Protein AF-A0A377WK76-F1 (afdb_monomer)

Organism: Klebsiella pneumoniae (NCBI:txid573)

Foldseek 3Di:
DDDDPPPDDPPPPDPVVVCCVVCVVVVVVVVVLVVCPVPPPCCPPPVNVVVVVVVVVVVVVVVVVVVVVVVVPPD

Secondary structure (DSSP, 8-state):
--------------THHHHHHHHHHHHHHHHHHHHHHHHSTTTTSHHHHHHHHHHHHHHHHHHHHHHHHHHHS--

Radius of gyration: 20.87 Å; Cα contacts (8 Å, |Δi|>4): 10; chains: 1; bounding box: 47×37×55 Å

pLDDT: mean 76.12, std 14.42, range [38.91, 92.94]

Structure (mmCIF, N/CA/C/O backbone):
data_AF-A0A377WK76-F1
#
_entry.id   AF-A0A377WK76-F1
#
loop_
_atom_site.group_PDB
_atom_site.id
_atom_site.type_symbol
_atom_site.label_atom_id
_atom_site.label_alt_id
_atom_site.label_comp_id
_atom_site.label_asym_id
_atom_site.label_entity_id
_atom_site.label_seq_id
_atom_site.pdbx_PDB_ins_code
_atom_site.Cartn_x
_atom_site.Cartn_y
_atom_site.Cartn_z
_atom_site.occupancy
_atom_site.B_iso_or_equiv
_atom_site.auth_seq_id
_atom_site.auth_comp_id
_atom_site.auth_asym_id
_atom_site.auth_atom_id
_atom_site.pdbx_PDB_model_num
ATOM 1 N N . MET A 1 1 ? -32.923 3.631 38.493 1.00 47.50 1 MET A N 1
ATOM 2 C CA . MET A 1 1 ? -33.193 2.199 38.241 1.00 47.50 1 MET A CA 1
ATOM 3 C C . MET A 1 1 ? -33.624 2.028 36.799 1.00 47.50 1 MET A C 1
ATOM 5 O O . MET A 1 1 ? -34.666 2.556 36.445 1.00 47.50 1 MET A O 1
ATOM 9 N N . SER A 1 2 ? -32.823 1.338 35.989 1.00 38.91 2 SER A N 1
ATOM 10 C CA . SER A 1 2 ? -33.265 0.511 34.856 1.00 38.91 2 SER A CA 1
ATOM 11 C C . SER A 1 2 ? -32.056 -0.284 34.382 1.00 38.91 2 SER A C 1
ATOM 13 O O . SER A 1 2 ? -31.290 0.127 33.520 1.00 38.91 2 SER A O 1
ATOM 15 N N . SER A 1 3 ? -31.861 -1.402 35.072 1.00 52.16 3 SER A N 1
AT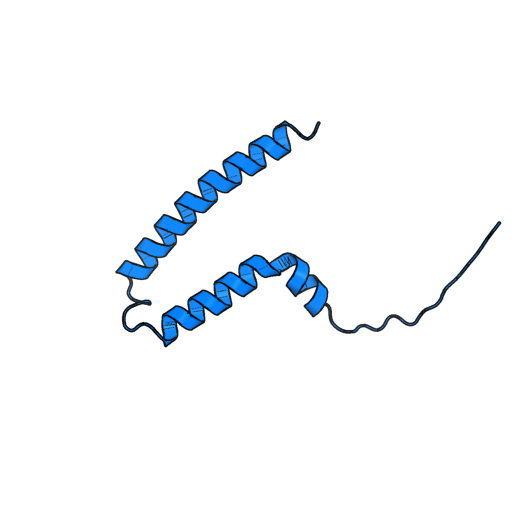OM 16 C CA . SER A 1 3 ? -31.088 -2.540 34.606 1.00 52.16 3 SER A CA 1
ATOM 17 C C . SER A 1 3 ? -31.756 -3.073 33.340 1.00 52.16 3 SER A C 1
ATOM 19 O O . SER A 1 3 ? -32.892 -3.536 33.416 1.00 52.16 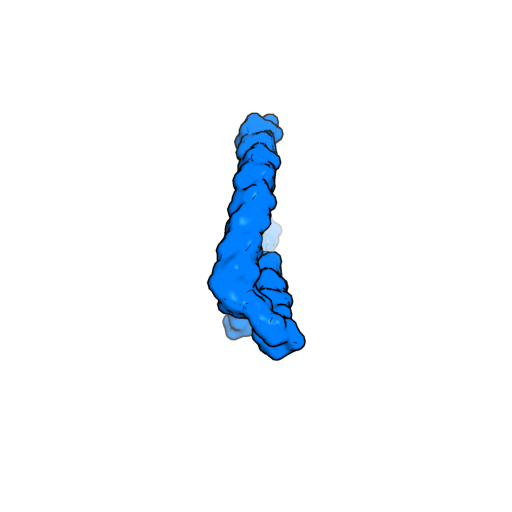3 SER A O 1
ATOM 21 N N . VAL A 1 4 ? -31.045 -3.060 32.214 1.00 53.69 4 VAL A N 1
ATOM 22 C CA . VAL A 1 4 ? -31.293 -4.006 31.121 1.00 53.69 4 VAL A CA 1
ATOM 23 C C . VAL A 1 4 ? -29.964 -4.671 30.788 1.00 53.69 4 VAL A C 1
ATOM 25 O O . VAL A 1 4 ? -29.211 -4.267 29.908 1.00 53.69 4 VAL A O 1
ATOM 28 N N . THR A 1 5 ? -29.673 -5.703 31.566 1.00 52.53 5 THR A N 1
ATOM 29 C CA . THR A 1 5 ? -28.804 -6.813 31.201 1.00 52.53 5 THR A CA 1
ATOM 30 C C . THR A 1 5 ? -29.340 -7.463 29.925 1.00 52.53 5 THR A C 1
ATOM 32 O O . THR A 1 5 ? -30.266 -8.267 29.964 1.00 52.53 5 THR A O 1
ATOM 35 N N . THR A 1 6 ? -28.749 -7.137 28.775 1.00 52.38 6 THR A N 1
ATOM 36 C CA . THR A 1 6 ? -28.827 -8.012 27.599 1.00 52.38 6 THR A CA 1
ATOM 37 C C . THR A 1 6 ? -27.559 -8.847 27.562 1.00 52.38 6 THR A C 1
ATOM 39 O O . THR A 1 6 ? -26.543 -8.458 26.991 1.00 52.38 6 THR A O 1
ATOM 42 N N . SER A 1 7 ? -27.627 -10.012 28.202 1.00 52.62 7 SER A N 1
ATOM 43 C CA . SER A 1 7 ? -26.711 -11.125 27.966 1.00 52.62 7 SER A CA 1
ATOM 44 C C . SER A 1 7 ? -26.992 -11.688 26.571 1.00 52.62 7 SER A C 1
ATOM 46 O O . SER A 1 7 ? -27.704 -12.674 26.411 1.00 52.62 7 SER A O 1
ATOM 48 N N . GLY A 1 8 ? -26.488 -11.009 25.542 1.00 44.88 8 GLY A N 1
ATOM 49 C CA . GLY A 1 8 ? -26.492 -11.482 24.164 1.00 44.88 8 GLY A CA 1
ATOM 50 C C . GLY A 1 8 ? -25.150 -12.133 23.871 1.00 44.88 8 GLY A C 1
ATOM 51 O O . GLY A 1 8 ? -24.149 -11.434 23.779 1.00 44.88 8 GLY A O 1
ATOM 52 N N . ALA A 1 9 ? -25.145 -13.463 23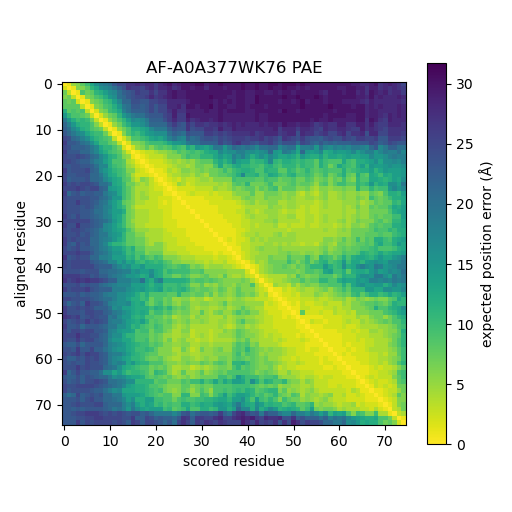.787 1.00 51.31 9 ALA A N 1
ATOM 53 C CA . ALA A 1 9 ? -24.009 -14.318 23.460 1.00 51.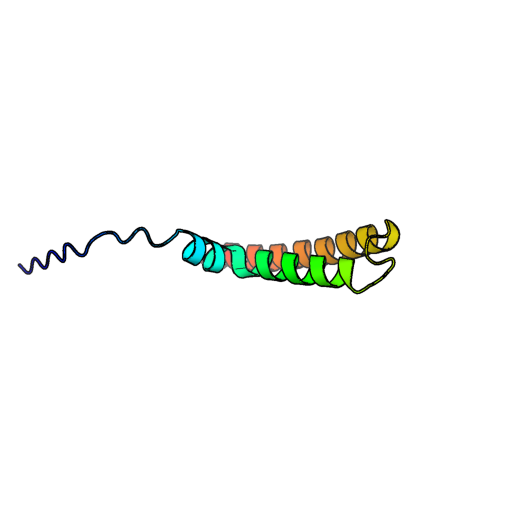31 9 ALA A CA 1
ATOM 54 C C . ALA A 1 9 ? -22.939 -13.626 22.600 1.00 51.31 9 ALA A C 1
ATOM 56 O O . ALA A 1 9 ? -23.219 -13.193 21.480 1.00 51.31 9 ALA A O 1
ATOM 57 N N . THR A 1 10 ? -21.709 -13.579 23.114 1.00 50.41 10 THR A N 1
ATOM 58 C CA . THR A 1 10 ? -20.508 -13.160 22.393 1.00 50.41 10 THR A CA 1
ATOM 59 C C . THR A 1 10 ? -20.312 -14.088 21.199 1.00 50.41 10 THR A C 1
ATOM 61 O O . THR A 1 10 ? -19.579 -15.076 21.257 1.00 50.41 10 THR A O 1
ATOM 64 N N . ARG A 1 11 ? -20.992 -13.807 20.085 1.00 55.16 11 ARG A N 1
ATOM 65 C CA . ARG A 1 11 ? -20.612 -14.366 18.799 1.00 55.16 11 ARG A CA 1
ATOM 66 C C . ARG A 1 11 ? -19.271 -13.739 18.465 1.00 55.16 11 ARG A C 1
ATOM 68 O O . ARG A 1 11 ? -19.190 -12.643 17.921 1.00 55.16 11 ARG A O 1
ATOM 75 N N . SER A 1 12 ? -18.221 -14.468 18.824 1.00 55.44 12 SER A N 1
ATOM 76 C CA . SER A 1 12 ? -16.892 -14.402 18.228 1.00 55.44 12 SER A CA 1
ATOM 77 C C . SER A 1 12 ? -17.010 -14.736 16.736 1.00 55.44 12 SER A C 1
ATOM 79 O O . SER A 1 12 ? -16.555 -15.766 16.248 1.00 55.44 12 SER A O 1
ATOM 81 N N . THR A 1 13 ? -17.721 -13.899 15.987 1.00 53.81 13 THR A N 1
ATOM 82 C CA . THR A 1 13 ? -17.734 -13.929 14.533 1.00 53.81 13 THR A CA 1
ATOM 83 C C . THR A 1 13 ? -16.671 -12.936 14.103 1.00 53.81 13 THR A C 1
ATOM 85 O O . THR A 1 13 ? -16.946 -11.794 13.773 1.00 53.81 13 THR A O 1
ATOM 88 N N . PHE A 1 14 ? -15.435 -13.419 14.226 1.00 56.50 14 PHE A N 1
ATOM 89 C CA . PHE A 1 14 ? -14.224 -12.960 13.567 1.00 56.50 14 PHE A CA 1
ATOM 90 C C . PHE A 1 14 ? -13.902 -11.457 13.637 1.00 56.50 14 PHE A C 1
ATOM 92 O O . PHE A 1 14 ? -14.435 -10.620 12.914 1.00 56.50 14 PHE A O 1
ATOM 99 N N . SER A 1 15 ? -12.833 -11.177 14.386 1.00 66.12 15 SER A N 1
ATOM 100 C CA . SER A 1 15 ? -12.000 -9.964 14.355 1.00 66.12 15 SER A CA 1
ATOM 101 C C . SER A 1 15 ? -11.707 -9.403 12.943 1.00 66.12 15 SER A C 1
ATOM 103 O O . SER A 1 15 ? -11.391 -8.227 12.796 1.00 66.12 15 SER A O 1
ATOM 105 N N . PHE A 1 16 ? -11.878 -10.202 11.881 1.00 65.19 16 PHE A N 1
ATOM 106 C CA . PHE A 1 16 ? -11.742 -9.786 10.482 1.00 65.19 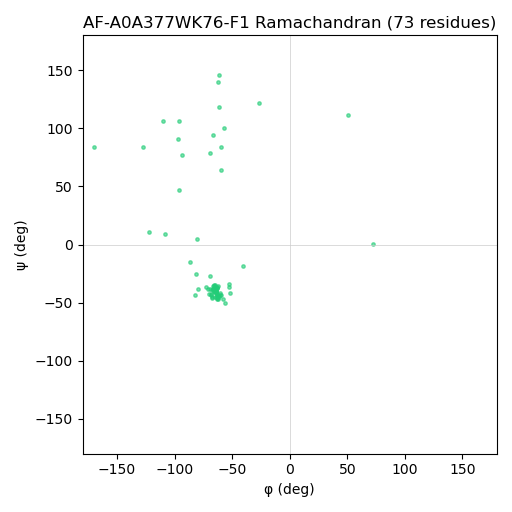16 PHE A CA 1
ATOM 107 C C . PHE A 1 16 ? -12.574 -8.558 10.102 1.00 65.19 16 PHE A C 1
ATOM 109 O O . PHE A 1 16 ? -12.073 -7.735 9.346 1.00 65.19 16 PHE A O 1
ATOM 116 N N . ALA A 1 17 ? -13.792 -8.383 10.628 1.00 72.38 17 ALA A N 1
ATOM 117 C CA . ALA A 1 17 ? -14.590 -7.192 10.317 1.00 72.38 17 ALA A CA 1
ATOM 118 C C . ALA A 1 17 ? -13.955 -5.909 10.885 1.00 72.38 17 ALA A C 1
ATOM 120 O O . ALA A 1 17 ? -13.921 -4.882 10.216 1.00 72.38 17 ALA A O 1
ATOM 121 N N . ARG A 1 18 ? -13.380 -5.984 12.092 1.00 72.44 18 ARG A N 1
ATOM 122 C CA . ARG A 1 18 ? -12.646 -4.871 12.716 1.00 72.44 18 ARG A CA 1
ATOM 123 C C . ARG A 1 18 ? -11.311 -4.605 12.033 1.00 72.44 18 ARG A C 1
ATOM 125 O O . ARG A 1 18 ? -10.948 -3.449 11.860 1.00 72.44 18 ARG A O 1
ATOM 132 N N . ILE A 1 19 ? -10.604 -5.656 11.620 1.00 74.44 19 ILE A N 1
ATOM 133 C CA . ILE A 1 19 ? -9.372 -5.519 10.837 1.00 74.44 19 ILE A CA 1
ATOM 134 C C . ILE A 1 19 ? -9.669 -4.872 9.481 1.00 74.44 19 ILE A C 1
ATOM 136 O O . ILE A 1 19 ? -8.914 -4.011 9.049 1.00 74.44 19 ILE A O 1
ATOM 140 N N . TRP A 1 20 ? -10.764 -5.238 8.815 1.00 79.19 20 TRP A N 1
ATOM 141 C CA . TRP A 1 20 ? -11.145 -4.634 7.539 1.00 79.19 20 TRP A CA 1
ATOM 142 C C . TRP A 1 20 ? -11.542 -3.158 7.687 1.00 79.19 20 TRP A C 1
ATOM 144 O O . TRP A 1 20 ? -11.216 -2.353 6.822 1.00 79.19 20 TRP A O 1
ATOM 154 N N . ASP A 1 21 ? -12.185 -2.792 8.796 1.00 76.50 21 ASP A N 1
ATOM 155 C CA . ASP A 1 21 ? -12.545 -1.405 9.124 1.00 76.50 21 ASP A CA 1
ATOM 156 C C . ASP A 1 21 ? -11.303 -0.553 9.465 1.00 76.50 21 ASP A C 1
ATOM 158 O O . ASP A 1 21 ? -11.133 0.554 8.964 1.00 76.50 21 ASP A O 1
ATOM 162 N N . GLN A 1 22 ? -10.358 -1.100 10.239 1.00 79.25 22 GLN A N 1
ATOM 163 C CA . GLN A 1 22 ? -9.142 -0.387 10.652 1.00 79.25 22 GLN A CA 1
ATOM 164 C C . GLN A 1 22 ? -8.053 -0.345 9.564 1.00 79.25 22 GLN A C 1
ATOM 166 O O . GLN A 1 22 ? -7.354 0.656 9.415 1.00 79.25 22 GLN A O 1
ATOM 171 N N . PHE A 1 23 ? -7.878 -1.432 8.811 1.00 85.19 23 PHE A N 1
ATOM 172 C CA . PHE A 1 23 ? -6.814 -1.595 7.814 1.00 85.19 23 PHE A CA 1
ATOM 173 C C . PHE A 1 23 ? -7.331 -1.546 6.375 1.00 85.19 23 PHE A C 1
ATOM 175 O O . PHE A 1 23 ? -6.562 -1.810 5.453 1.00 85.19 23 PHE A O 1
ATOM 182 N N . GLY A 1 24 ? -8.599 -1.191 6.151 1.00 85.12 24 GLY A N 1
ATOM 183 C CA . GLY A 1 24 ? -9.239 -1.233 4.833 1.00 85.12 24 GLY A CA 1
ATOM 184 C C . GLY A 1 24 ? -8.443 -0.513 3.747 1.00 85.12 24 GLY A C 1
ATOM 185 O O . GLY A 1 24 ? -8.246 -1.056 2.663 1.00 85.12 24 GLY A O 1
ATOM 186 N N . MET A 1 25 ? -7.876 0.655 4.059 1.00 86.44 25 MET A N 1
ATOM 187 C CA . MET A 1 25 ? -7.027 1.396 3.120 1.00 86.44 25 MET A CA 1
ATOM 188 C C . MET A 1 25 ? -5.737 0.638 2.752 1.00 86.44 25 MET A C 1
ATOM 190 O O . MET A 1 25 ? -5.357 0.609 1.581 1.00 86.44 25 MET A O 1
ATOM 194 N N . LEU A 1 26 ? -5.088 -0.026 3.717 1.00 85.25 26 LEU A N 1
ATOM 195 C CA . LEU A 1 26 ? -3.905 -0.858 3.455 1.00 85.25 26 LEU A CA 1
ATOM 196 C C . LEU A 1 26 ? -4.253 -2.128 2.676 1.00 85.25 26 LEU A C 1
ATOM 198 O O . LEU A 1 26 ? -3.501 -2.537 1.793 1.00 85.25 26 LEU A O 1
ATOM 202 N N . VAL A 1 27 ? -5.393 -2.745 2.985 1.00 88.50 27 VAL A N 1
ATOM 203 C CA . VAL A 1 27 ? -5.866 -3.950 2.298 1.00 88.50 27 VAL A CA 1
ATOM 204 C C . VAL A 1 27 ? -6.169 -3.644 0.832 1.00 88.50 27 VAL A C 1
ATOM 206 O O . VAL A 1 27 ? -5.722 -4.378 -0.047 1.00 88.50 27 VAL A O 1
ATOM 209 N N . VAL A 1 28 ? -6.851 -2.531 0.548 1.00 89.69 28 VAL A N 1
ATOM 210 C CA . VAL A 1 28 ? -7.113 -2.079 -0.827 1.00 89.69 28 VAL A CA 1
ATOM 211 C C . VAL A 1 28 ? -5.804 -1.809 -1.571 1.00 89.69 28 VAL A C 1
ATOM 213 O O . VAL A 1 28 ? -5.651 -2.256 -2.708 1.00 89.69 28 VAL A O 1
ATOM 216 N N . PHE A 1 29 ? -4.832 -1.153 -0.928 1.00 88.25 29 PHE A N 1
ATOM 217 C CA . PHE A 1 29 ? -3.507 -0.941 -1.515 1.00 88.25 29 PHE A CA 1
ATOM 218 C C . PHE A 1 29 ? -2.818 -2.265 -1.878 1.00 88.25 29 PHE A C 1
ATOM 220 O O . PHE A 1 29 ? -2.336 -2.412 -2.999 1.00 88.25 29 PHE A O 1
ATOM 227 N N . ALA A 1 30 ? -2.821 -3.250 -0.976 1.00 88.81 30 ALA A N 1
ATOM 228 C CA . ALA A 1 30 ? -2.200 -4.552 -1.214 1.00 88.81 30 ALA A CA 1
ATOM 229 C C . ALA A 1 30 ? -2.867 -5.323 -2.365 1.00 88.81 30 ALA A C 1
ATOM 231 O O . ALA A 1 30 ? -2.173 -5.866 -3.224 1.00 88.81 30 ALA A O 1
ATOM 232 N N . VAL A 1 31 ? -4.203 -5.341 -2.420 1.00 92.31 31 VAL A N 1
ATOM 233 C CA . VAL A 1 31 ? -4.957 -6.027 -3.483 1.00 92.31 31 VAL A CA 1
ATOM 234 C C . VAL A 1 31 ? -4.671 -5.403 -4.848 1.00 92.31 31 VAL A C 1
ATOM 236 O O . VAL A 1 31 ? -4.364 -6.124 -5.798 1.00 92.31 31 VAL A O 1
ATOM 239 N N . LEU A 1 32 ? -4.716 -4.073 -4.947 1.00 89.19 32 LEU A N 1
ATOM 240 C CA . LEU A 1 32 ? -4.417 -3.368 -6.194 1.00 89.19 32 LEU A CA 1
ATOM 241 C C . LEU A 1 32 ? -2.955 -3.553 -6.611 1.00 89.19 32 LEU A C 1
ATOM 243 O O . LEU A 1 32 ? -2.680 -3.787 -7.783 1.00 89.19 32 LEU A O 1
ATOM 247 N N . PHE A 1 33 ? -2.020 -3.513 -5.661 1.00 87.69 33 PHE A N 1
ATOM 248 C CA . PHE A 1 33 ? -0.601 -3.725 -5.924 1.00 87.69 33 PHE A CA 1
ATOM 249 C C . PHE A 1 33 ? -0.322 -5.131 -6.471 1.00 87.69 33 PHE A C 1
ATOM 251 O O . PHE A 1 33 ? 0.354 -5.266 -7.489 1.00 87.69 33 PHE A O 1
ATOM 258 N N . ILE A 1 34 ? -0.885 -6.172 -5.849 1.00 88.56 34 ILE A N 1
ATOM 259 C CA . ILE A 1 34 ? -0.756 -7.561 -6.317 1.00 88.56 34 ILE A CA 1
ATOM 260 C C . ILE A 1 34 ? -1.401 -7.724 -7.699 1.00 88.56 34 ILE A C 1
ATOM 262 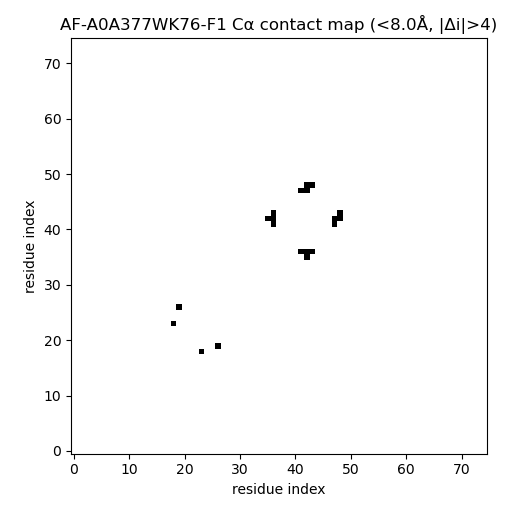O O . ILE A 1 34 ? -0.800 -8.336 -8.581 1.00 88.56 34 ILE A O 1
ATOM 266 N N . GLY A 1 35 ? -2.578 -7.128 -7.919 1.00 89.62 35 GLY A N 1
ATOM 267 C CA . GLY A 1 35 ? -3.223 -7.097 -9.231 1.00 89.62 35 GLY A CA 1
ATOM 268 C C . GLY A 1 35 ? -2.311 -6.492 -10.301 1.00 89.62 35 GLY A C 1
ATOM 269 O O . GLY A 1 35 ? -2.053 -7.123 -11.324 1.00 89.62 35 GLY A O 1
ATOM 270 N N . CYS A 1 36 ? -1.738 -5.318 -10.044 1.00 83.50 36 CYS A N 1
ATOM 271 C CA . CYS A 1 36 ? -0.813 -4.664 -10.970 1.00 83.50 36 CYS A CA 1
ATOM 272 C C . CYS A 1 36 ? 0.465 -5.483 -11.212 1.00 83.50 36 CYS A C 1
ATOM 274 O O . CYS A 1 36 ? 0.934 -5.541 -12.343 1.00 83.50 36 CYS A O 1
ATOM 276 N N . VAL A 1 37 ? 1.010 -6.154 -10.193 1.00 82.25 37 VAL A N 1
ATOM 277 C CA . VAL A 1 37 ? 2.198 -7.016 -10.337 1.00 82.25 37 VAL A CA 1
ATOM 278 C C . VAL A 1 37 ? 1.929 -8.232 -11.233 1.00 82.25 37 VAL A C 1
ATOM 280 O O . VAL A 1 37 ? 2.824 -8.641 -11.968 1.00 82.25 37 VAL A O 1
ATOM 283 N N . ILE A 1 38 ? 0.719 -8.799 -11.197 1.00 84.38 38 ILE A N 1
ATOM 284 C CA . ILE A 1 38 ? 0.350 -9.976 -12.002 1.00 84.38 38 ILE A CA 1
ATOM 285 C C . ILE A 1 38 ? -0.047 -9.580 -13.432 1.00 84.38 38 ILE A C 1
ATOM 287 O O . ILE A 1 38 ? 0.354 -10.245 -14.385 1.00 84.38 38 ILE A O 1
ATOM 291 N N . PHE A 1 39 ? -0.832 -8.511 -13.597 1.00 83.06 39 PHE A N 1
ATOM 292 C CA . PHE A 1 39 ? -1.350 -8.094 -14.905 1.00 83.06 39 PHE A CA 1
ATOM 293 C C . PHE A 1 39 ? -0.348 -7.286 -15.737 1.00 83.06 39 PHE A C 1
ATOM 295 O O . PHE A 1 39 ? -0.453 -7.281 -16.964 1.00 83.06 39 PHE A O 1
ATOM 302 N N . VAL A 1 40 ? 0.616 -6.602 -15.108 1.00 77.31 40 VAL A N 1
ATOM 303 C CA . VAL A 1 40 ? 1.562 -5.729 -15.812 1.00 77.31 40 VAL A CA 1
ATOM 304 C C . VAL A 1 40 ? 2.970 -6.344 -15.810 1.00 77.31 40 VAL A C 1
ATOM 306 O O . VAL A 1 40 ? 3.671 -6.311 -14.792 1.00 77.31 40 VAL A O 1
ATOM 309 N N . PRO A 1 41 ? 3.448 -6.872 -16.954 1.00 68.94 41 PRO A N 1
ATOM 310 C CA . PRO A 1 41 ? 4.824 -7.342 -17.069 1.00 68.94 41 PRO A CA 1
ATOM 311 C C . PRO A 1 41 ? 5.798 -6.170 -16.864 1.00 68.94 41 PRO A C 1
ATOM 313 O O . PRO A 1 41 ? 5.563 -5.071 -17.355 1.00 68.94 41 PRO A O 1
ATOM 316 N N . ASN A 1 42 ? 6.905 -6.403 -16.149 1.00 72.06 42 ASN A N 1
ATOM 317 C CA . ASN A 1 42 ? 7.878 -5.394 -15.681 1.00 72.06 42 ASN A CA 1
ATOM 318 C C . ASN A 1 42 ? 7.424 -4.464 -14.536 1.00 72.06 42 ASN A C 1
ATOM 320 O O . ASN A 1 42 ? 8.237 -3.662 -14.074 1.00 72.06 42 ASN A O 1
ATOM 324 N N . PHE A 1 43 ? 6.206 -4.588 -13.994 1.00 70.50 43 PHE A N 1
ATOM 325 C CA . PHE A 1 43 ? 5.771 -3.740 -12.871 1.00 70.50 43 PHE A CA 1
ATOM 326 C C . PHE A 1 43 ? 6.570 -3.997 -11.588 1.00 70.50 43 PHE A C 1
ATOM 328 O O . PHE A 1 43 ? 6.878 -3.066 -10.852 1.00 70.50 43 PHE A O 1
ATOM 335 N N . ALA A 1 44 ? 6.982 -5.241 -11.342 1.00 72.69 44 ALA A N 1
ATOM 336 C CA . ALA A 1 44 ? 7.861 -5.586 -10.222 1.00 72.69 44 ALA A CA 1
ATOM 337 C C . ALA A 1 44 ? 9.355 -5.307 -10.485 1.00 72.69 44 ALA A C 1
ATOM 339 O O . ALA A 1 44 ? 10.195 -5.637 -9.651 1.00 72.69 44 ALA A O 1
ATOM 340 N N . SER A 1 45 ? 9.714 -4.707 -11.627 1.00 80.50 45 SER A N 1
ATOM 341 C CA . SER A 1 45 ? 11.102 -4.332 -11.903 1.00 80.50 45 SER A CA 1
ATOM 342 C C . SER A 1 45 ? 11.615 -3.324 -10.869 1.00 80.50 45 SER A C 1
ATOM 344 O O . SER A 1 45 ? 10.873 -2.451 -10.407 1.00 80.50 45 SER A O 1
ATOM 346 N N . PHE A 1 46 ? 12.907 -3.408 -10.536 1.00 74.75 46 PHE A N 1
ATOM 347 C CA . PHE A 1 46 ? 13.562 -2.548 -9.543 1.00 74.75 46 PHE A CA 1
ATOM 348 C C . PHE A 1 46 ? 13.351 -1.052 -9.811 1.00 74.75 46 PHE A C 1
ATOM 350 O O . PHE A 1 46 ? 13.214 -0.276 -8.870 1.00 74.75 46 PHE A O 1
ATOM 357 N N . VAL A 1 47 ? 13.273 -0.643 -11.080 1.00 81.25 47 VAL A N 1
ATOM 358 C CA . VAL A 1 47 ? 13.035 0.758 -11.459 1.00 81.25 47 VAL A CA 1
ATOM 359 C C . VAL A 1 47 ? 11.625 1.209 -11.069 1.00 81.25 47 VAL A C 1
ATOM 361 O O . VAL A 1 47 ? 11.464 2.265 -10.460 1.00 81.25 47 VAL A O 1
ATOM 364 N N . ASN A 1 48 ? 10.607 0.393 -11.351 1.00 80.75 48 ASN A N 1
ATOM 365 C CA . ASN A 1 48 ? 9.218 0.732 -11.049 1.00 80.75 48 ASN A CA 1
ATOM 366 C C . ASN A 1 48 ? 8.934 0.662 -9.540 1.00 80.75 48 ASN A C 1
ATOM 368 O O . ASN A 1 48 ? 8.253 1.530 -9.005 1.00 80.75 48 ASN A O 1
ATOM 372 N N . MET A 1 49 ? 9.538 -0.293 -8.825 1.00 82.94 49 MET A N 1
ATOM 373 C CA . MET A 1 49 ? 9.441 -0.373 -7.361 1.00 82.94 49 MET A CA 1
ATOM 374 C C . MET A 1 49 ? 10.131 0.797 -6.654 1.00 82.94 49 MET A C 1
ATOM 376 O O . MET A 1 49 ? 9.598 1.334 -5.683 1.00 82.94 49 MET A O 1
ATOM 380 N N . LYS A 1 50 ? 11.287 1.250 -7.157 1.00 82.81 50 LYS A N 1
ATOM 381 C CA . LYS A 1 50 ? 11.950 2.461 -6.649 1.00 82.81 50 LYS A CA 1
ATOM 382 C C . LYS A 1 50 ? 11.119 3.715 -6.936 1.00 82.81 50 LYS A C 1
ATOM 384 O O . LYS A 1 50 ? 10.989 4.550 -6.046 1.00 82.81 50 LYS A O 1
ATOM 389 N N . GLY A 1 51 ? 10.521 3.828 -8.123 1.00 84.81 51 GLY A N 1
ATOM 390 C CA . GLY A 1 51 ? 9.618 4.930 -8.476 1.00 84.81 51 GLY A CA 1
ATOM 391 C C . GLY A 1 51 ? 8.351 4.964 -7.616 1.00 84.81 51 GLY A C 1
ATOM 392 O O . GLY A 1 51 ? 7.999 6.011 -7.075 1.00 84.81 51 GLY A O 1
ATOM 393 N N . LEU A 1 52 ? 7.719 3.807 -7.411 1.00 87.00 52 LEU A N 1
ATOM 394 C CA . LEU A 1 52 ? 6.532 3.662 -6.569 1.00 87.00 52 LEU A CA 1
ATOM 395 C C . LEU A 1 52 ? 6.832 4.031 -5.114 1.00 87.00 52 LEU A C 1
ATOM 397 O O . LEU A 1 52 ? 6.080 4.791 -4.509 1.00 87.00 52 LEU A O 1
ATOM 401 N N . GLY A 1 53 ? 7.958 3.566 -4.566 1.00 87.56 53 GLY A N 1
ATOM 402 C CA . GLY A 1 53 ? 8.382 3.917 -3.210 1.00 87.56 53 GLY A CA 1
ATOM 403 C C . GLY A 1 53 ? 8.665 5.413 -3.027 1.00 87.56 53 GLY A C 1
ATOM 404 O O . GLY A 1 53 ? 8.319 5.982 -1.992 1.00 87.56 53 GLY A O 1
ATOM 405 N N . LEU A 1 54 ? 9.244 6.081 -4.029 1.00 89.06 54 LEU A N 1
ATOM 406 C CA . LEU A 1 54 ? 9.471 7.531 -3.983 1.00 89.06 54 LEU A CA 1
ATOM 407 C C . LEU A 1 54 ? 8.153 8.312 -4.014 1.00 89.06 54 LEU A C 1
ATOM 409 O O . LEU A 1 54 ? 7.958 9.215 -3.200 1.00 89.06 54 LEU A O 1
ATOM 413 N N . ALA A 1 55 ? 7.233 7.926 -4.900 1.00 88.94 55 ALA A N 1
ATOM 414 C CA . ALA A 1 55 ? 5.913 8.539 -4.992 1.00 88.94 55 ALA A CA 1
ATOM 415 C C . ALA 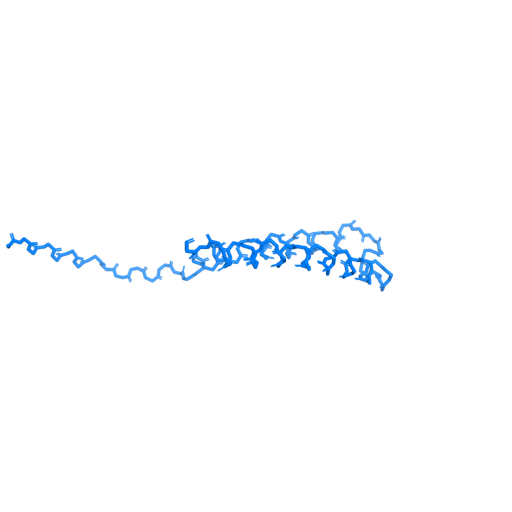A 1 55 ? 5.121 8.369 -3.686 1.00 88.94 55 ALA A C 1
ATOM 417 O O . ALA A 1 55 ? 4.567 9.341 -3.167 1.00 88.94 55 ALA A O 1
ATOM 418 N N . ILE A 1 56 ? 5.132 7.163 -3.105 1.00 89.81 56 ILE A N 1
ATOM 419 C CA . ILE A 1 56 ? 4.410 6.892 -1.858 1.00 89.81 56 ILE A CA 1
ATOM 420 C C . ILE A 1 56 ? 5.000 7.688 -0.690 1.00 89.81 56 ILE A C 1
ATOM 422 O O . ILE A 1 56 ? 4.258 8.270 0.099 1.00 89.81 56 ILE A O 1
ATOM 426 N N . SER A 1 57 ? 6.329 7.804 -0.625 1.00 90.81 57 SER A N 1
ATOM 427 C CA . SER A 1 57 ? 7.019 8.573 0.417 1.00 90.81 57 SER A CA 1
ATOM 428 C C . SER A 1 57 ? 6.698 10.065 0.330 1.00 90.81 57 SER A C 1
ATOM 430 O O . SER A 1 57 ? 6.471 10.706 1.356 1.00 90.81 57 SER A O 1
ATOM 432 N N . MET A 1 58 ? 6.613 10.615 -0.887 1.00 92.94 58 MET A N 1
ATOM 433 C CA . MET A 1 58 ? 6.201 12.003 -1.104 1.00 92.94 58 MET A CA 1
ATOM 434 C C . MET A 1 58 ? 4.757 12.233 -0.641 1.00 92.94 58 MET A C 1
ATOM 436 O O . MET A 1 58 ? 4.503 13.180 0.102 1.00 92.94 58 MET A O 1
ATOM 440 N N . SER A 1 59 ? 3.825 11.343 -1.002 1.00 89.06 59 SER A N 1
ATOM 441 C CA . SER A 1 59 ? 2.439 11.436 -0.521 1.00 89.06 59 SER A CA 1
ATOM 442 C C . SER A 1 59 ? 2.324 11.281 1.002 1.00 89.06 59 SER A C 1
ATOM 444 O O . SER A 1 59 ? 1.543 11.990 1.633 1.00 89.06 59 SER A O 1
ATOM 446 N N . GLY A 1 60 ? 3.146 10.417 1.609 1.00 88.62 60 GLY A N 1
ATOM 447 C CA . GLY A 1 60 ? 3.155 10.171 3.050 1.00 88.62 60 GLY A CA 1
ATOM 448 C C . GLY A 1 60 ? 3.657 11.364 3.863 1.00 88.62 60 GLY A C 1
ATOM 449 O O . GLY A 1 60 ? 3.030 11.733 4.853 1.00 88.62 60 GLY A O 1
ATOM 450 N N . MET A 1 61 ? 4.740 12.016 3.427 1.00 92.75 61 MET A N 1
ATOM 451 C CA . MET A 1 61 ? 5.245 13.224 4.093 1.00 92.75 61 MET A CA 1
ATOM 452 C C . MET A 1 61 ? 4.215 14.360 4.086 1.00 92.75 61 MET A C 1
ATOM 454 O O . MET A 1 61 ? 4.017 15.012 5.110 1.00 92.75 61 MET A O 1
ATOM 458 N N . VAL A 1 62 ? 3.513 14.565 2.966 1.00 89.75 62 VAL A N 1
ATOM 459 C CA . VAL A 1 62 ? 2.471 15.601 2.855 1.00 89.75 62 VAL A CA 1
ATOM 4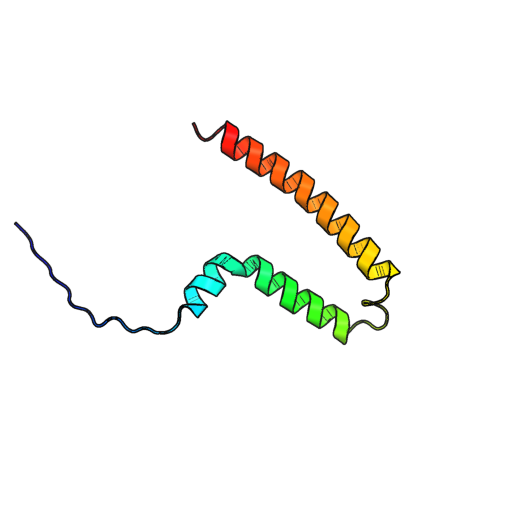60 C C . VAL A 1 62 ? 1.250 15.262 3.720 1.00 89.75 62 VAL A C 1
ATOM 462 O O . VAL A 1 62 ? 0.734 16.133 4.420 1.00 89.75 62 VAL A O 1
ATOM 465 N N . ALA A 1 63 ? 0.812 14.000 3.733 1.00 87.25 63 ALA A N 1
ATOM 466 C CA . ALA A 1 63 ? -0.311 13.556 4.560 1.00 87.25 63 ALA A CA 1
ATOM 467 C C . ALA A 1 63 ? -0.024 13.698 6.064 1.00 87.25 63 ALA A C 1
ATOM 469 O O . ALA A 1 63 ? -0.869 14.2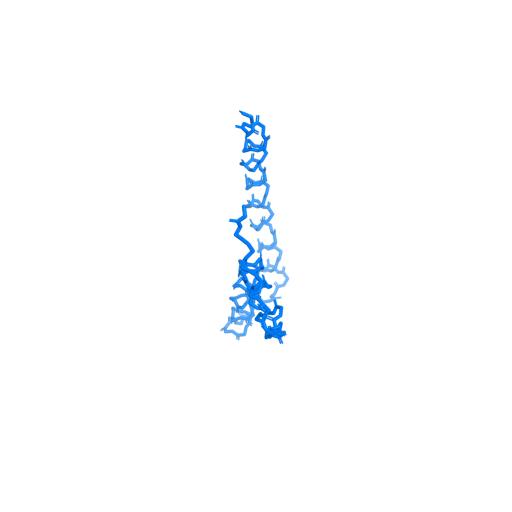03 6.804 1.00 87.25 63 ALA A O 1
ATOM 470 N N . CYS A 1 64 ? 1.178 13.328 6.517 1.00 82.62 64 CYS A N 1
ATOM 471 C CA . CYS A 1 64 ? 1.589 13.539 7.907 1.00 82.62 64 CYS A CA 1
ATOM 472 C C . CYS A 1 64 ? 1.626 15.025 8.286 1.00 82.62 64 CYS A C 1
ATOM 474 O O . CYS A 1 64 ? 1.259 15.360 9.408 1.00 82.62 64 CYS A O 1
ATOM 476 N N . GLY A 1 65 ? 2.009 15.918 7.367 1.00 86.50 65 GLY A N 1
ATOM 477 C CA . GLY A 1 65 ? 1.934 17.364 7.591 1.00 86.50 65 GLY A CA 1
ATOM 478 C C . GLY A 1 65 ? 0.503 17.839 7.864 1.00 86.50 65 GLY A C 1
ATOM 479 O O . GLY A 1 65 ? 0.270 18.581 8.813 1.00 86.50 65 GLY A O 1
ATOM 480 N N . MET A 1 66 ? -0.473 17.343 7.099 1.00 90.75 66 MET A N 1
ATOM 481 C CA . MET A 1 66 ? -1.888 17.657 7.331 1.00 90.75 66 MET A CA 1
ATOM 482 C C . MET A 1 66 ? -2.418 17.061 8.646 1.00 90.75 66 MET A C 1
ATOM 484 O O . MET A 1 66 ? -3.145 17.741 9.366 1.00 90.75 66 MET A O 1
ATOM 488 N N . LEU A 1 67 ? -2.019 15.833 9.005 1.00 84.00 67 LEU A N 1
ATOM 489 C CA . LEU A 1 67 ? -2.371 15.225 10.298 1.00 84.00 67 LEU A CA 1
ATOM 490 C C . LEU A 1 67 ? -1.744 15.972 11.482 1.00 84.00 67 LEU A C 1
ATOM 492 O O . LEU A 1 67 ? -2.387 16.106 12.516 1.00 84.00 67 LEU A O 1
ATOM 496 N N . PHE A 1 68 ? -0.522 16.490 11.339 1.00 82.94 68 PHE A N 1
ATOM 497 C CA . PHE A 1 68 ? 0.119 17.319 12.360 1.00 82.94 68 PHE A CA 1
ATOM 498 C C . PHE A 1 68 ? -0.647 18.624 12.588 1.00 82.94 68 PHE A C 1
ATOM 500 O O . PHE A 1 68 ? -0.819 19.038 13.731 1.00 82.94 68 PHE A O 1
ATOM 507 N N . CYS A 1 69 ? -1.164 19.244 11.524 1.00 80.00 69 CYS A N 1
ATOM 508 C CA . CYS A 1 69 ? -2.040 20.406 11.645 1.00 80.00 69 CYS A CA 1
ATOM 509 C C . CYS A 1 69 ? -3.357 20.064 12.355 1.00 80.00 69 CYS A C 1
ATOM 511 O O . CYS A 1 69 ? -3.777 20.830 13.216 1.00 80.00 69 CYS A O 1
ATOM 513 N N . LEU A 1 70 ? -3.970 18.910 12.060 1.00 82.06 70 LEU A N 1
ATOM 514 C CA . LEU A 1 70 ? -5.154 18.439 12.791 1.00 82.06 70 LEU A CA 1
ATOM 515 C C . LEU A 1 70 ? -4.839 18.141 14.263 1.00 82.06 70 LEU A C 1
ATOM 517 O O . LEU A 1 70 ? -5.603 18.526 15.132 1.00 82.06 70 LEU A O 1
ATOM 521 N N . ALA A 1 71 ? -3.686 17.545 14.566 1.00 83.06 71 ALA A N 1
ATOM 522 C CA . ALA A 1 71 ? -3.248 17.312 15.942 1.00 83.06 71 ALA A CA 1
ATOM 523 C C . ALA A 1 71 ? -2.882 18.610 16.693 1.00 83.06 71 ALA A C 1
ATOM 525 O O . ALA A 1 71 ? -2.972 18.653 17.914 1.00 83.06 71 ALA A O 1
ATOM 526 N N . SER A 1 72 ? -2.464 19.661 15.976 1.00 81.12 72 SER A N 1
ATOM 527 C CA . SER A 1 72 ? -2.111 20.974 16.546 1.00 81.12 72 SER A CA 1
ATOM 528 C C . SER A 1 72 ? -3.314 21.912 16.705 1.00 81.12 72 SER A C 1
ATOM 530 O O . SER A 1 72 ? -3.193 22.933 17.377 1.00 81.12 72 SER A O 1
ATOM 532 N N . GLY A 1 73 ? -4.442 21.593 16.064 1.00 65.62 73 GLY A N 1
ATOM 533 C CA . GLY A 1 73 ? -5.683 22.372 16.072 1.00 65.62 73 GLY A CA 1
ATOM 534 C C . GLY A 1 73 ? -6.911 21.603 16.572 1.00 65.62 73 GLY A C 1
ATOM 535 O O . GLY A 1 73 ? -8.015 22.107 16.417 1.00 65.62 73 GLY A O 1
ATOM 536 N N . ASP A 1 74 ? -6.728 20.406 17.145 1.00 54.84 74 ASP A N 1
ATOM 537 C CA . ASP A 1 74 ? -7.728 19.695 17.966 1.00 54.84 74 ASP A CA 1
ATOM 538 C C . ASP A 1 74 ? -7.486 19.965 19.465 1.00 54.84 74 ASP A C 1
ATOM 540 O O . ASP A 1 74 ? -7.449 19.074 20.315 1.00 54.84 74 ASP A O 1
ATOM 544 N N . PHE A 1 75 ? -7.289 21.255 19.750 1.00 52.09 75 PHE A N 1
ATOM 545 C CA . PHE A 1 75 ? -7.979 21.963 20.822 1.00 52.09 75 PHE A CA 1
ATOM 546 C C . PHE A 1 75 ? -8.868 23.029 20.180 1.00 52.09 75 PHE A C 1
ATOM 548 O O . PHE A 1 75 ? -8.357 23.727 19.273 1.00 52.09 75 PHE A O 1
#

Sequence (75 aa):
MSSVTTSGATRSTFSFARIWDQFGMLVVFAVLFIGCVIFVPNFASFVNMKGLGLAISMSGMVACGMLFCLASGDF

Solvent-accessible surface area (backbone atoms only — not comparable to full-atom values): 4606 Å² total; per-residue (Å²): 142,81,88,77,86,76,89,67,77,85,72,84,74,55,71,60,62,58,48,45,70,75,39,37,71,61,51,52,50,52,53,53,51,53,49,46,48,72,75,34,90,70,46,77,33,72,68,48,48,52,51,50,52,51,53,50,51,55,54,47,56,54,51,50,53,54,49,49,50,50,68,73,56,74,112

Mean predicted aligned error: 12.54 Å